Protein AF-A0A1F4N6E2-F1 (afdb_monomer_lite)

Sequence (78 aa):
MQILEKSKVIAFGRPGFQPNKEAENFLPYIQFIHVPLLEISSSLIRQRCREGRSIRYLVPEIVRKFIIDMGLYGQQGK

Secondary structure (DSSP, 8-state):
-HHHHHS-EEEEPPTT----HHHHTTGGGEEEE--------HHHHHHHHHTT---BTTB-HHHHHHHHHTTTTSPP--

Structure (mmCIF, N/CA/C/O backbone):
data_AF-A0A1F4N6E2-F1
#
_entry.id   AF-A0A1F4N6E2-F1
#
loop_
_atom_site.group_P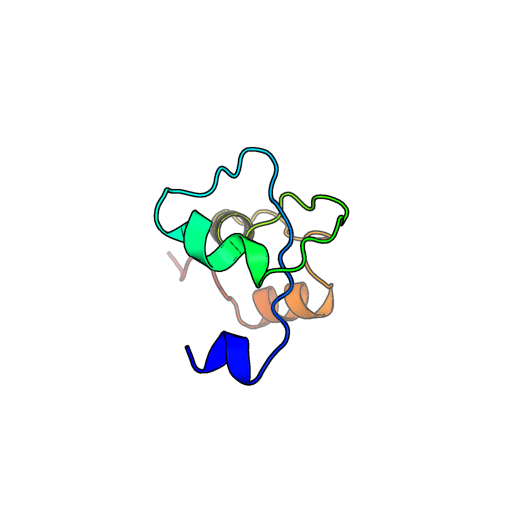DB
_atom_site.id
_atom_site.type_symbol
_atom_site.label_atom_id
_atom_site.label_alt_id
_atom_site.label_comp_id
_atom_site.label_asym_id
_atom_site.label_entity_id
_atom_site.label_seq_id
_atom_site.pdbx_PDB_ins_code
_atom_site.Cartn_x
_atom_site.Cartn_y
_atom_site.Cartn_z
_atom_site.occupancy
_atom_site.B_iso_or_equiv
_atom_site.auth_seq_id
_atom_site.auth_comp_id
_atom_site.auth_asym_id
_atom_site.auth_atom_id
_atom_site.pdbx_PDB_model_num
ATOM 1 N N . MET A 1 1 ? 15.008 -13.837 -16.207 1.00 63.91 1 MET A N 1
ATOM 2 C CA . MET A 1 1 ? 14.303 -12.562 -16.449 1.00 63.91 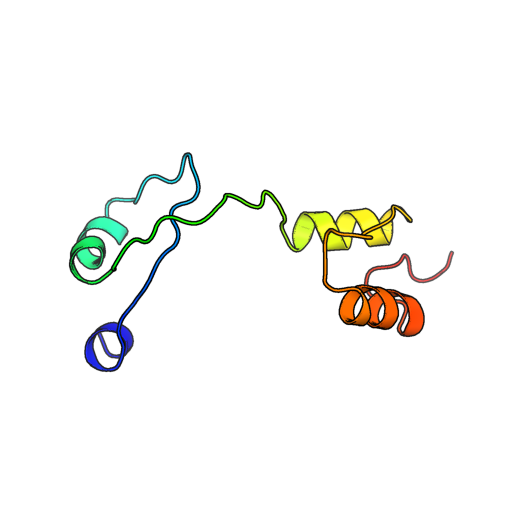1 MET A CA 1
ATOM 3 C C . MET A 1 1 ? 12.814 -12.787 -16.781 1.00 63.91 1 MET A C 1
ATOM 5 O O . MET A 1 1 ? 12.221 -12.022 -17.526 1.00 63.91 1 MET A O 1
ATOM 9 N N . GLN A 1 2 ? 12.161 -13.796 -16.179 1.00 84.94 2 GLN A N 1
ATOM 10 C CA . GLN A 1 2 ? 10.848 -14.281 -16.646 1.00 84.94 2 GLN A CA 1
ATOM 11 C C . GLN A 1 2 ? 9.697 -13.278 -16.466 1.00 84.94 2 GLN A C 1
ATOM 13 O O . GLN A 1 2 ? 8.765 -13.275 -17.263 1.00 84.94 2 GLN A O 1
ATOM 18 N N . ILE A 1 3 ? 9.744 -12.436 -15.428 1.00 87.94 3 ILE A N 1
ATOM 19 C CA . ILE A 1 3 ? 8.697 -11.435 -15.175 1.00 87.94 3 ILE A CA 1
ATOM 20 C C . ILE A 1 3 ? 8.723 -10.356 -16.265 1.00 87.94 3 ILE A C 1
ATOM 22 O O . ILE A 1 3 ? 7.679 -10.056 -16.833 1.00 87.94 3 ILE A O 1
ATOM 26 N N . LEU A 1 4 ? 9.902 -9.824 -16.603 1.00 86.31 4 L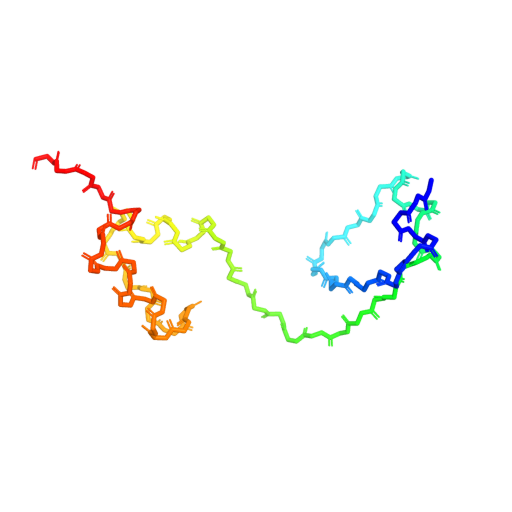EU A N 1
ATOM 27 C CA . LEU A 1 4 ? 10.040 -8.764 -17.614 1.00 86.31 4 LEU A CA 1
ATOM 28 C C . LEU A 1 4 ? 9.745 -9.264 -19.032 1.00 86.31 4 LEU A C 1
ATOM 30 O O . LEU A 1 4 ? 9.279 -8.501 -19.867 1.00 86.31 4 LEU A O 1
ATOM 34 N N . GLU A 1 5 ? 9.994 -10.547 -19.302 1.00 88.25 5 GLU A N 1
ATOM 35 C CA . GLU A 1 5 ? 9.687 -11.165 -20.598 1.00 88.25 5 GLU A CA 1
ATOM 36 C C . GLU A 1 5 ? 8.187 -11.420 -20.785 1.00 88.25 5 GLU A C 1
ATOM 38 O O . GLU A 1 5 ? 7.663 -11.291 -21.887 1.00 88.25 5 GLU A O 1
ATOM 43 N N . LYS A 1 6 ? 7.485 -11.810 -19.714 1.00 92.94 6 LYS A N 1
ATOM 44 C CA . LYS A 1 6 ? 6.079 -12.241 -19.784 1.00 92.94 6 LYS A CA 1
ATOM 45 C C . LYS A 1 6 ? 5.081 -11.146 -19.433 1.00 92.94 6 LYS A C 1
ATOM 47 O O . LYS A 1 6 ? 3.877 -11.367 -19.546 1.00 92.94 6 LYS A O 1
ATOM 52 N N . SER A 1 7 ? 5.547 -10.001 -18.948 1.00 93.00 7 SER A N 1
ATOM 53 C CA . SER A 1 7 ? 4.667 -8.956 -18.444 1.00 93.00 7 SER A CA 1
ATOM 54 C C . SER A 1 7 ? 5.260 -7.568 -18.605 1.00 93.00 7 SER A C 1
ATOM 56 O O . SER A 1 7 ? 6.472 -7.369 -18.612 1.00 93.00 7 SER A O 1
ATOM 58 N N . LYS A 1 8 ? 4.363 -6.589 -18.696 1.00 91.69 8 LYS A N 1
ATOM 59 C CA . LYS A 1 8 ? 4.717 -5.178 -18.670 1.00 91.69 8 LYS A CA 1
ATOM 60 C C . LYS A 1 8 ? 4.765 -4.704 -17.221 1.00 91.69 8 LYS A C 1
ATOM 62 O O . LYS A 1 8 ? 3.751 -4.760 -16.527 1.00 91.69 8 LYS A O 1
ATOM 67 N N . VAL A 1 9 ? 5.920 -4.208 -16.782 1.00 93.38 9 VAL A N 1
ATOM 68 C CA . VAL A 1 9 ? 6.088 -3.682 -15.423 1.00 93.38 9 VAL A CA 1
ATOM 69 C C . VAL A 1 9 ? 5.774 -2.194 -15.396 1.00 93.38 9 VAL A C 1
ATOM 71 O O . VAL A 1 9 ? 6.346 -1.407 -16.150 1.00 93.38 9 VAL A O 1
ATOM 74 N N . ILE A 1 10 ? 4.854 -1.816 -14.512 1.00 91.88 10 ILE A N 1
ATOM 75 C CA . ILE A 1 10 ? 4.457 -0.430 -14.274 1.00 91.88 10 ILE A CA 1
ATOM 76 C C . ILE A 1 10 ? 4.761 -0.092 -12.818 1.00 91.88 10 ILE A C 1
ATOM 78 O O . ILE A 1 10 ? 4.375 -0.837 -11.917 1.00 91.88 10 ILE A O 1
ATOM 82 N N . ALA A 1 11 ? 5.440 1.029 -12.588 1.00 89.69 11 ALA A N 1
ATOM 83 C CA . ALA A 1 11 ? 5.810 1.485 -11.256 1.00 89.69 11 ALA A CA 1
ATOM 84 C C . ALA A 1 11 ? 5.293 2.898 -10.972 1.00 89.69 11 ALA A C 1
ATOM 86 O O . ALA A 1 11 ? 5.310 3.786 -11.826 1.00 89.69 11 ALA A O 1
ATOM 87 N N . PHE A 1 12 ? 4.882 3.110 -9.725 1.00 87.19 12 PHE A N 1
ATOM 88 C CA . PHE A 1 12 ? 4.571 4.427 -9.186 1.00 87.19 12 PHE A CA 1
ATOM 89 C C . PHE A 1 12 ? 5.762 4.895 -8.357 1.00 87.19 12 PHE A C 1
ATOM 91 O O . PHE A 1 12 ? 6.096 4.284 -7.339 1.00 87.19 12 PHE A O 1
ATOM 98 N N . GLY A 1 13 ? 6.418 5.966 -8.794 1.00 78.75 13 GLY A N 1
ATOM 99 C CA . GLY A 1 13 ? 7.510 6.562 -8.031 1.00 78.75 13 GLY A CA 1
ATOM 100 C C . GLY A 1 13 ? 6.970 7.227 -6.768 1.00 78.75 13 GLY A C 1
ATOM 101 O O . GLY A 1 13 ? 6.144 8.134 -6.855 1.00 78.75 13 GLY A O 1
ATOM 102 N N . ARG A 1 14 ? 7.441 6.803 -5.593 1.00 80.19 14 ARG A N 1
ATOM 103 C CA . ARG A 1 14 ? 7.252 7.586 -4.365 1.00 80.19 14 ARG A CA 1
ATOM 104 C C . ARG A 1 14 ? 8.262 8.738 -4.345 1.00 80.19 14 ARG A C 1
ATOM 106 O O . ARG A 1 14 ? 9.435 8.489 -4.627 1.00 80.19 14 ARG A O 1
ATOM 113 N N . PRO A 1 15 ? 7.861 9.974 -4.004 1.00 74.50 15 PRO A N 1
ATOM 114 C CA . PRO A 1 15 ? 8.805 11.065 -3.803 1.00 74.50 15 PRO A CA 1
ATOM 115 C C . PRO A 1 15 ? 9.891 10.673 -2.802 1.00 74.50 15 PRO A C 1
ATOM 117 O O . PRO A 1 15 ? 9.606 10.077 -1.765 1.00 74.50 15 PRO A O 1
ATOM 120 N N . GLY A 1 16 ? 11.143 10.970 -3.141 1.00 76.38 16 GLY A N 1
ATOM 121 C CA . GLY A 1 16 ? 12.303 10.577 -2.340 1.00 76.38 16 GLY A CA 1
ATOM 122 C C . GLY A 1 16 ? 12.821 9.157 -2.596 1.00 76.38 16 GLY A C 1
ATOM 123 O O . GLY A 1 16 ? 13.853 8.800 -2.036 1.00 76.38 16 GLY A O 1
ATOM 124 N N . PHE A 1 17 ? 12.177 8.353 -3.451 1.00 82.25 17 PHE A N 1
ATOM 125 C CA . PHE A 1 17 ? 12.764 7.092 -3.908 1.00 82.25 17 PHE A CA 1
ATOM 126 C C . PHE A 1 17 ? 13.925 7.358 -4.874 1.00 82.25 17 PHE A C 1
ATOM 128 O O . PHE A 1 17 ? 13.751 8.038 -5.886 1.00 82.25 17 PHE A O 1
ATOM 135 N N . GLN A 1 18 ? 15.090 6.781 -4.581 1.00 81.31 18 GLN A N 1
ATOM 136 C CA . GLN A 1 18 ? 16.241 6.757 -5.479 1.00 81.31 18 GLN A CA 1
ATOM 137 C C . GLN A 1 18 ? 16.605 5.297 -5.776 1.00 81.31 18 GLN A C 1
ATOM 139 O O . GLN A 1 18 ? 16.809 4.530 -4.830 1.00 81.31 18 GLN A O 1
ATOM 144 N N . PRO A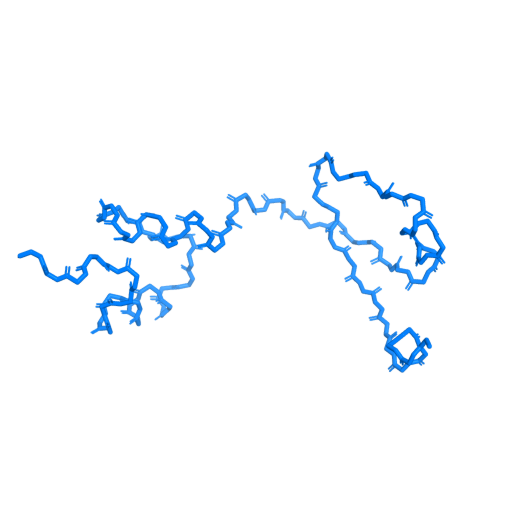 1 19 ? 16.655 4.880 -7.054 1.00 81.19 19 PRO A N 1
ATOM 145 C CA . PRO A 1 19 ? 17.074 3.530 -7.400 1.00 81.19 19 PRO A CA 1
ATOM 146 C C . PRO A 1 19 ? 18.526 3.304 -6.967 1.00 81.19 19 PRO A C 1
ATOM 148 O O . PRO A 1 19 ? 19.379 4.174 -7.127 1.00 81.19 19 PRO A O 1
ATOM 151 N N . ASN A 1 20 ? 18.803 2.129 -6.404 1.00 86.62 20 ASN A N 1
ATOM 152 C CA . ASN A 1 20 ? 20.172 1.695 -6.153 1.00 86.62 20 ASN A CA 1
ATOM 153 C C . ASN A 1 20 ? 20.820 1.201 -7.465 1.00 86.62 20 ASN A C 1
ATOM 155 O O . ASN A 1 20 ? 20.133 0.972 -8.462 1.00 86.62 20 ASN A O 1
ATOM 159 N N . LYS A 1 21 ? 22.140 0.974 -7.451 1.00 85.31 21 LYS A N 1
ATOM 160 C CA . LYS A 1 21 ? 22.897 0.497 -8.629 1.00 85.31 21 LYS A CA 1
ATOM 161 C C . LYS A 1 21 ? 22.348 -0.797 -9.237 1.00 85.31 21 LYS A C 1
ATOM 163 O O . LYS A 1 21 ? 22.494 -1.043 -10.426 1.00 85.31 21 LYS A O 1
ATOM 168 N N . GLU A 1 22 ? 21.723 -1.643 -8.426 1.00 83.69 22 GLU A N 1
ATOM 169 C CA . GLU A 1 22 ? 21.118 -2.893 -8.890 1.00 83.69 22 GLU A CA 1
ATOM 170 C C . GLU A 1 22 ? 19.822 -2.628 -9.661 1.00 83.69 22 GLU A C 1
ATOM 172 O O . GLU A 1 22 ? 19.579 -3.251 -10.694 1.00 83.69 22 GLU A O 1
ATOM 177 N N . ALA A 1 23 ? 19.012 -1.678 -9.186 1.00 83.44 23 ALA A N 1
ATOM 178 C CA . ALA A 1 23 ? 17.769 -1.265 -9.818 1.00 83.44 23 ALA A CA 1
ATOM 179 C C . ALA A 1 23 ? 17.999 -0.575 -11.169 1.00 83.44 23 ALA A C 1
ATOM 181 O O . ALA A 1 23 ? 17.148 -0.706 -12.048 1.00 83.44 23 ALA A O 1
ATOM 182 N N . GLU A 1 24 ? 19.137 0.104 -11.361 1.00 85.69 24 GLU A N 1
ATOM 183 C CA . GLU A 1 24 ? 19.495 0.790 -12.615 1.00 85.69 24 GLU A CA 1
ATOM 184 C C . GLU A 1 24 ? 19.383 -0.125 -13.844 1.00 85.69 24 GLU A C 1
ATOM 186 O O . GLU A 1 24 ? 18.814 0.279 -14.858 1.00 85.69 24 GLU A O 1
ATOM 191 N N . ASN A 1 25 ? 19.807 -1.388 -13.725 1.00 88.25 25 ASN A N 1
ATOM 192 C CA . ASN A 1 25 ? 19.728 -2.381 -14.806 1.00 88.25 25 ASN A CA 1
ATOM 193 C C . ASN A 1 25 ? 18.288 -2.714 -15.233 1.00 88.25 25 ASN A C 1
ATOM 195 O O . ASN A 1 25 ? 18.062 -3.227 -16.329 1.00 88.25 25 ASN A O 1
ATOM 199 N N . PHE A 1 26 ? 17.311 -2.443 -14.367 1.00 88.06 26 PHE A N 1
ATOM 200 C CA . PHE A 1 26 ? 15.906 -2.764 -14.589 1.00 88.06 26 PHE A CA 1
ATOM 201 C C . PHE A 1 26 ? 15.072 -1.552 -15.002 1.00 88.06 26 PHE A C 1
ATOM 203 O O . PHE A 1 26 ? 13.998 -1.738 -15.572 1.00 88.06 26 PHE A O 1
ATOM 210 N N . LEU A 1 27 ? 15.561 -0.327 -14.772 1.00 87.44 27 LEU A N 1
ATOM 211 C CA . LEU A 1 27 ? 14.849 0.908 -15.117 1.00 87.44 27 LEU A CA 1
ATOM 212 C C . LEU A 1 27 ? 14.372 0.960 -16.580 1.00 87.44 27 LEU A C 1
ATOM 214 O O . LEU A 1 27 ? 13.232 1.376 -16.783 1.00 87.44 27 LEU A O 1
ATOM 218 N N . PRO A 1 28 ? 15.140 0.493 -17.591 1.00 90.19 28 PRO A N 1
ATOM 219 C CA . PRO A 1 28 ? 14.678 0.503 -18.983 1.00 90.19 28 PRO A CA 1
ATOM 220 C C . PRO A 1 28 ? 13.443 -0.371 -19.248 1.00 90.19 28 PRO A C 1
ATOM 222 O O . PRO A 1 28 ? 12.732 -0.149 -20.224 1.00 90.19 28 PRO A O 1
ATOM 225 N N . TYR A 1 29 ? 13.176 -1.358 -18.389 1.00 91.19 29 TYR A N 1
ATOM 226 C CA . TYR A 1 29 ? 12.060 -2.299 -18.528 1.00 91.19 29 TYR A CA 1
ATOM 227 C C . TYR A 1 29 ? 10.827 -1.896 -17.706 1.00 91.19 29 TYR A C 1
ATOM 229 O O . TYR A 1 29 ? 9.826 -2.615 -17.699 1.00 91.19 29 TYR A O 1
ATOM 237 N N . ILE A 1 30 ? 10.889 -0.766 -16.995 1.00 90.75 30 ILE A N 1
ATOM 238 C CA . ILE A 1 30 ? 9.840 -0.301 -16.087 1.00 90.75 30 ILE A CA 1
ATOM 239 C C . ILE A 1 30 ? 9.213 0.974 -16.648 1.00 90.75 30 ILE A C 1
ATOM 241 O O . ILE A 1 30 ? 9.877 1.995 -16.815 1.00 90.75 30 ILE A O 1
ATOM 245 N N . GLN A 1 31 ? 7.899 0.951 -16.875 1.00 91.44 31 GLN A N 1
ATOM 246 C CA . GLN A 1 31 ? 7.155 2.167 -17.182 1.00 91.44 31 GLN A CA 1
ATOM 247 C C . GLN A 1 31 ? 6.752 2.873 -15.885 1.00 91.44 31 GLN A C 1
ATOM 249 O O . GLN A 1 31 ? 5.927 2.369 -15.122 1.00 91.44 31 GLN A O 1
AT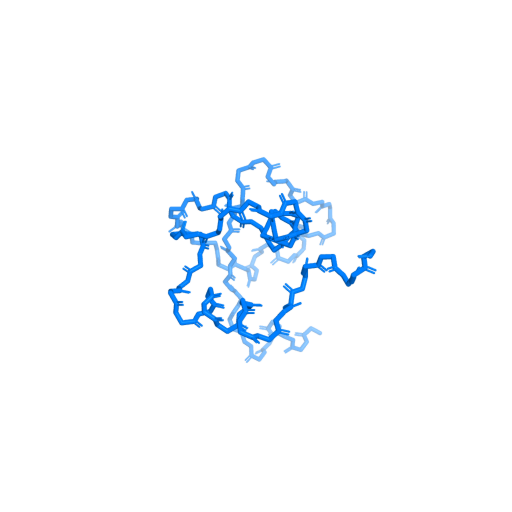OM 254 N N . PHE A 1 32 ? 7.272 4.076 -15.665 1.00 89.25 32 PHE A N 1
ATOM 255 C CA . PHE A 1 32 ? 6.825 4.922 -14.563 1.00 89.25 32 PHE A CA 1
ATOM 256 C C . PHE A 1 32 ? 5.572 5.701 -14.954 1.00 89.25 32 PHE A C 1
ATOM 258 O O . PHE A 1 32 ? 5.505 6.274 -16.042 1.00 89.25 32 PHE A O 1
ATOM 265 N N . ILE A 1 33 ? 4.581 5.736 -14.065 1.00 88.56 33 ILE A N 1
ATOM 266 C CA . ILE A 1 33 ? 3.381 6.555 -14.250 1.00 88.56 33 ILE A CA 1
ATOM 267 C C . ILE A 1 33 ? 3.152 7.468 -13.052 1.00 88.56 33 ILE A C 1
ATOM 269 O O . ILE A 1 33 ? 3.451 7.122 -11.907 1.00 88.56 33 ILE A O 1
ATOM 273 N N . HIS A 1 34 ? 2.628 8.658 -13.339 1.00 81.25 34 HIS A N 1
ATOM 274 C CA . HIS A 1 34 ? 2.302 9.645 -12.324 1.00 81.25 34 HIS A CA 1
ATOM 275 C C . HIS A 1 34 ? 0.904 9.374 -11.772 1.00 81.25 34 HIS A C 1
ATOM 277 O O . HIS A 1 34 ? -0.066 9.301 -12.525 1.00 81.25 34 HIS A O 1
ATOM 283 N N . VAL A 1 35 ? 0.806 9.240 -10.455 1.00 80.56 35 VAL A N 1
ATOM 284 C CA . VAL A 1 35 ? -0.466 9.139 -9.735 1.00 80.56 35 VAL A CA 1
ATOM 285 C C . VAL A 1 35 ? -0.456 10.085 -8.547 1.00 80.56 35 VAL A C 1
ATOM 287 O O . VAL A 1 35 ? 0.622 10.359 -8.010 1.00 80.56 35 VAL A O 1
ATOM 290 N N . PRO A 1 36 ? -1.632 10.562 -8.102 1.00 79.19 36 PRO A N 1
ATOM 291 C CA . PRO A 1 36 ? -1.739 11.289 -6.850 1.00 79.19 36 PRO A CA 1
ATOM 292 C C . PRO A 1 36 ? -1.108 10.485 -5.717 1.00 79.19 36 PRO A C 1
ATOM 294 O O . PRO A 1 36 ? -1.416 9.306 -5.518 1.00 79.19 36 PRO A O 1
ATOM 297 N N . LEU A 1 37 ? -0.216 11.133 -4.977 1.00 74.00 37 LEU A N 1
ATOM 298 C CA . LEU A 1 37 ? 0.443 10.504 -3.852 1.00 74.00 37 LEU A CA 1
ATOM 299 C C . LEU A 1 37 ? -0.553 10.357 -2.702 1.00 74.00 37 LEU A C 1
ATOM 301 O O . LEU A 1 37 ? -0.932 11.330 -2.053 1.00 74.00 37 LEU A O 1
ATOM 305 N N . LEU A 1 38 ? -0.969 9.123 -2.442 1.00 76.94 38 LEU A N 1
ATOM 306 C CA . LEU A 1 38 ? -1.647 8.764 -1.206 1.00 76.94 38 LEU A CA 1
ATOM 307 C C . LEU A 1 38 ? -0.596 8.263 -0.219 1.00 76.94 38 LEU A C 1
ATOM 309 O O . LEU A 1 38 ? -0.106 7.137 -0.330 1.00 76.94 38 LEU A O 1
ATOM 313 N N . GLU A 1 39 ? -0.276 9.097 0.769 1.00 79.88 39 GLU A N 1
ATOM 314 C CA . GLU A 1 39 ? 0.587 8.763 1.912 1.00 79.88 39 GLU A CA 1
ATOM 315 C C . GLU A 1 39 ? -0.132 7.832 2.906 1.00 79.88 39 GLU A C 1
ATOM 317 O O . GLU A 1 39 ? -0.235 8.076 4.108 1.00 79.88 39 GLU A O 1
ATOM 322 N N . ILE A 1 40 ? -0.678 6.733 2.385 1.00 87.94 40 ILE A N 1
ATOM 323 C CA . ILE A 1 40 ? -1.332 5.678 3.147 1.00 87.94 40 ILE A CA 1
ATOM 324 C C . ILE A 1 40 ? -0.474 4.426 3.009 1.00 87.94 40 ILE A C 1
ATOM 326 O O . ILE A 1 40 ? -0.119 3.996 1.912 1.00 87.94 40 ILE A O 1
ATOM 330 N N . SER A 1 41 ? -0.118 3.828 4.142 1.00 91.00 41 SER A N 1
ATOM 331 C CA . SER A 1 41 ? 0.594 2.552 4.186 1.00 91.00 41 SER A CA 1
ATOM 332 C C . SER A 1 41 ? -0.155 1.555 5.055 1.00 91.00 41 SER A C 1
ATOM 334 O O . SER A 1 41 ? -0.805 1.922 6.035 1.00 91.00 41 SER A O 1
ATOM 336 N N . SER A 1 42 ? -0.017 0.265 4.757 1.00 94.56 42 SER A N 1
ATOM 337 C CA . SER A 1 42 ? -0.624 -0.783 5.581 1.00 94.56 42 SER A CA 1
ATOM 338 C C . SER A 1 42 ? -0.094 -0.760 7.020 1.00 94.56 42 SER A C 1
ATOM 340 O O . SER A 1 42 ? -0.832 -1.072 7.951 1.00 94.56 42 SER A O 1
ATOM 342 N N . SER A 1 43 ? 1.163 -0.350 7.230 1.00 94.94 43 SER A N 1
ATOM 343 C CA . SER A 1 43 ? 1.739 -0.169 8.569 1.00 94.94 43 SER A CA 1
ATOM 344 C C . SER A 1 43 ? 1.009 0.918 9.362 1.00 94.94 43 SER A C 1
ATOM 346 O O . SER A 1 43 ? 0.641 0.667 10.509 1.00 94.94 43 SER A O 1
ATOM 348 N N . LEU A 1 44 ? 0.717 2.064 8.732 1.00 95.25 44 LEU A N 1
ATOM 349 C CA . LEU A 1 44 ? -0.093 3.136 9.318 1.00 95.25 44 LEU A CA 1
ATOM 350 C C . LEU A 1 44 ? -1.503 2.642 9.672 1.00 95.25 44 LEU A C 1
ATOM 352 O O . LEU A 1 44 ? -1.965 2.865 10.788 1.00 95.25 44 LEU A O 1
ATOM 356 N N . ILE A 1 45 ? -2.177 1.937 8.755 1.00 96.38 45 ILE A N 1
ATOM 357 C CA . ILE A 1 45 ? -3.530 1.400 8.989 1.00 96.38 45 ILE A CA 1
ATOM 358 C C . ILE A 1 45 ? -3.547 0.458 10.194 1.00 96.38 45 ILE A C 1
ATOM 360 O O . ILE A 1 45 ? -4.337 0.658 11.118 1.00 96.38 45 ILE A O 1
ATOM 364 N N . ARG A 1 46 ? -2.650 -0.536 10.230 1.00 96.19 46 ARG A N 1
ATOM 365 C CA . ARG A 1 46 ? -2.581 -1.500 11.339 1.00 96.19 46 ARG A CA 1
ATOM 366 C C . ARG A 1 46 ? -2.226 -0.826 12.664 1.00 96.19 46 ARG A C 1
ATOM 368 O O . ARG A 1 46 ? -2.753 -1.222 13.696 1.00 96.19 46 ARG A O 1
ATOM 375 N N . GLN A 1 47 ? -1.350 0.181 12.651 1.00 96.06 47 GLN A N 1
ATOM 376 C CA . GLN A 1 47 ? -1.030 0.963 13.846 1.00 96.06 47 GLN A CA 1
ATOM 377 C C . GLN A 1 47 ? -2.264 1.697 14.379 1.00 96.06 47 GLN A C 1
ATOM 379 O O . GLN A 1 47 ? -2.574 1.568 15.558 1.00 96.06 47 GLN A O 1
ATOM 384 N N . ARG A 1 48 ? -3.006 2.397 13.512 1.00 95.62 48 ARG A N 1
ATOM 385 C CA . ARG A 1 48 ? -4.238 3.089 13.910 1.00 95.62 48 ARG A CA 1
ATOM 386 C C . ARG A 1 48 ? -5.272 2.129 14.492 1.00 95.62 48 ARG A C 1
ATOM 388 O O . ARG A 1 48 ? -5.859 2.457 15.514 1.00 95.62 48 ARG A O 1
ATOM 395 N N . CYS A 1 49 ? -5.434 0.943 13.901 1.00 95.69 49 CYS A N 1
ATOM 396 C CA . CYS A 1 49 ? -6.322 -0.094 14.438 1.00 95.69 49 CYS A CA 1
ATOM 397 C C . CYS A 1 49 ? -5.914 -0.514 15.860 1.00 95.69 49 CYS A C 1
ATOM 399 O O . CYS A 1 49 ? -6.760 -0.536 16.750 1.00 95.69 49 CYS A O 1
ATOM 401 N N . ARG A 1 50 ? -4.617 -0.770 16.098 1.00 95.19 50 ARG A N 1
ATOM 402 C CA . ARG A 1 50 ? -4.095 -1.123 17.434 1.00 95.19 50 ARG A CA 1
ATOM 403 C C . ARG A 1 50 ? -4.327 -0.033 18.477 1.00 95.19 50 ARG A C 1
ATOM 405 O O . ARG A 1 50 ? -4.530 -0.344 19.641 1.00 95.19 50 ARG A O 1
ATOM 412 N N . GLU A 1 51 ? -4.273 1.227 18.063 1.00 95.50 51 GLU A N 1
ATOM 413 C CA . GLU A 1 51 ? -4.461 2.395 18.930 1.00 95.50 51 GLU A CA 1
ATOM 414 C C . GLU A 1 51 ? -5.936 2.823 19.048 1.00 95.50 51 GLU A C 1
ATOM 416 O O . GLU A 1 51 ? -6.220 3.883 19.601 1.00 95.50 51 GLU A O 1
ATOM 421 N N . GLY A 1 52 ? -6.881 2.067 18.473 1.00 93.56 52 GLY A N 1
ATOM 422 C CA . GLY A 1 52 ? -8.303 2.430 18.461 1.00 93.56 52 GLY A CA 1
ATOM 423 C C . GLY A 1 52 ? -8.624 3.695 17.651 1.00 93.56 52 GLY A C 1
ATOM 424 O O . GLY A 1 52 ? -9.690 4.288 17.807 1.00 93.56 52 GLY A O 1
ATOM 425 N N . ARG A 1 53 ? -7.715 4.141 16.774 1.00 95.19 53 ARG A N 1
ATOM 426 C CA . ARG A 1 53 ? -7.903 5.328 15.931 1.00 95.19 53 ARG A CA 1
ATOM 427 C C . ARG A 1 53 ? -8.682 4.981 14.666 1.00 95.19 53 ARG A C 1
ATOM 429 O O . ARG A 1 53 ? -8.426 3.979 14.004 1.00 95.19 53 ARG A O 1
ATOM 436 N N . SER A 1 54 ? -9.582 5.880 14.265 1.00 94.56 54 SER A N 1
ATOM 437 C CA . SER A 1 54 ? -10.382 5.714 13.045 1.00 94.56 54 SER A CA 1
ATOM 438 C C . SER A 1 54 ? -9.512 5.570 11.792 1.00 94.56 54 SER A C 1
ATOM 440 O O . SER A 1 54 ? -8.566 6.339 11.591 1.00 94.56 54 SER A O 1
ATOM 442 N N . ILE A 1 55 ? -9.885 4.624 10.927 1.00 96.25 55 ILE A N 1
ATOM 443 C CA . ILE A 1 55 ? -9.350 4.442 9.568 1.00 96.25 55 ILE A CA 1
ATOM 444 C C . ILE A 1 55 ? -10.377 4.814 8.480 1.00 96.25 55 ILE A C 1
ATOM 446 O O . ILE A 1 55 ? -10.224 4.437 7.318 1.00 96.25 55 ILE A O 1
ATOM 450 N N . ARG A 1 56 ? -11.446 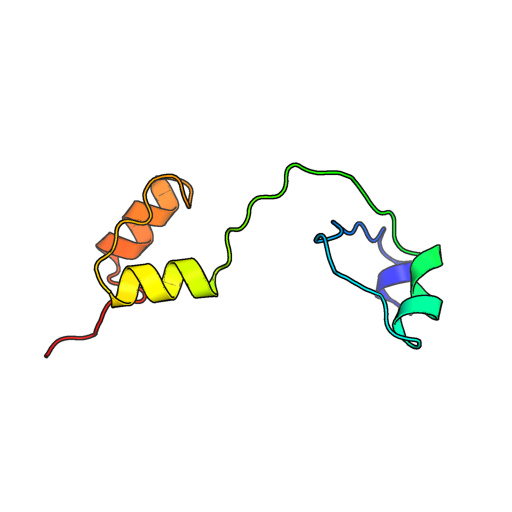5.543 8.843 1.00 96.44 56 ARG A N 1
ATOM 451 C CA . ARG A 1 56 ? -12.444 6.052 7.887 1.00 96.44 56 ARG A CA 1
ATOM 452 C C . ARG A 1 56 ? -11.756 6.927 6.835 1.00 96.44 56 ARG A C 1
ATOM 454 O O . ARG A 1 56 ? -10.906 7.737 7.189 1.00 96.44 56 ARG A O 1
ATOM 461 N N . TYR A 1 57 ? -12.124 6.741 5.567 1.00 95.44 57 TYR A N 1
ATOM 462 C CA . TYR A 1 57 ? -11.527 7.392 4.387 1.00 95.44 57 TYR A CA 1
ATOM 463 C C . TYR A 1 57 ? -10.091 6.976 4.040 1.00 95.44 57 TYR A C 1
ATOM 465 O O . TYR A 1 57 ? -9.612 7.336 2.971 1.00 95.44 57 TYR A O 1
ATOM 473 N N . LEU A 1 58 ? -9.417 6.186 4.884 1.00 95.12 58 LEU A N 1
ATOM 474 C CA . LEU A 1 58 ? -8.087 5.655 4.562 1.00 95.12 58 LEU A CA 1
ATOM 475 C C . LEU A 1 58 ? -8.151 4.328 3.795 1.00 95.12 58 LEU A C 1
ATOM 477 O O . LEU A 1 58 ? -7.177 3.911 3.177 1.00 95.12 58 LEU A O 1
ATOM 481 N N . VAL A 1 59 ? -9.300 3.659 3.859 1.00 96.06 59 VAL A N 1
ATOM 482 C CA . VAL A 1 59 ? -9.616 2.426 3.135 1.00 96.06 59 VAL A CA 1
ATOM 483 C C . VAL A 1 59 ? -11.065 2.494 2.640 1.00 96.06 59 VAL A C 1
ATOM 485 O O . VAL A 1 59 ? -11.862 3.252 3.210 1.00 96.06 59 VAL A O 1
ATOM 488 N N . PRO A 1 60 ? -11.445 1.699 1.622 1.00 97.25 60 PRO A N 1
ATOM 489 C CA . PRO A 1 60 ? -12.844 1.549 1.243 1.00 97.25 60 PRO A CA 1
ATOM 490 C C . PRO A 1 60 ? -13.713 1.154 2.443 1.00 97.25 60 PRO A C 1
ATOM 492 O O . PRO A 1 60 ? -13.302 0.360 3.290 1.00 97.25 60 PRO A O 1
ATOM 495 N N . GLU A 1 61 ? -14.937 1.673 2.504 1.00 98.00 61 GLU A N 1
ATOM 496 C CA . GLU A 1 61 ? -15.832 1.478 3.654 1.00 98.00 61 GLU A CA 1
ATOM 497 C C . GLU A 1 61 ? -16.111 -0.004 3.952 1.00 98.00 61 GLU A C 1
ATOM 499 O O . GLU A 1 61 ? -16.156 -0.406 5.114 1.00 98.00 61 GLU A O 1
ATOM 504 N N . ILE A 1 62 ? -16.225 -0.835 2.911 1.00 98.06 62 ILE A N 1
ATOM 505 C CA . ILE A 1 62 ? -16.397 -2.288 3.053 1.00 98.06 62 ILE A CA 1
ATOM 506 C C . ILE A 1 62 ? -15.196 -2.955 3.742 1.00 98.06 62 ILE A C 1
ATOM 508 O O . ILE A 1 62 ? -15.376 -3.853 4.558 1.00 98.06 62 ILE A O 1
ATOM 512 N N . VAL A 1 63 ? -13.976 -2.471 3.484 1.00 97.81 63 VAL A N 1
ATOM 513 C CA . VAL A 1 63 ? -12.743 -2.980 4.102 1.00 97.81 63 VAL A CA 1
ATOM 514 C C . VAL A 1 63 ? -12.673 -2.543 5.560 1.00 97.81 63 VAL A C 1
ATOM 516 O O . VAL A 1 63 ? -12.325 -3.341 6.425 1.00 97.81 63 VAL A O 1
ATOM 519 N N . ARG A 1 64 ? -13.048 -1.291 5.857 1.00 97.44 64 ARG A N 1
ATOM 520 C CA . ARG A 1 64 ? -13.121 -0.789 7.235 1.00 97.44 64 ARG A CA 1
ATOM 521 C C . ARG A 1 64 ? -14.082 -1.621 8.083 1.00 97.44 64 ARG A C 1
ATOM 523 O O . ARG A 1 64 ? -13.711 -1.997 9.189 1.00 97.44 64 ARG A O 1
ATOM 530 N N . LYS A 1 65 ? -15.294 -1.881 7.577 1.00 97.12 65 LYS A N 1
ATOM 531 C CA . LYS A 1 65 ? -16.297 -2.712 8.265 1.00 97.12 65 LYS A CA 1
ATOM 532 C C . LYS A 1 65 ? -15.756 -4.108 8.526 1.00 97.12 65 LYS A C 1
ATOM 534 O O . LYS A 1 65 ? -15.706 -4.514 9.674 1.00 97.12 65 LYS A O 1
ATOM 539 N N . PHE A 1 66 ? -15.204 -4.755 7.501 1.00 97.75 66 PHE A N 1
ATOM 540 C CA . PHE A 1 66 ? -14.599 -6.077 7.642 1.00 97.75 66 PHE A CA 1
ATOM 541 C C . PHE A 1 66 ? -13.507 -6.131 8.722 1.00 97.75 66 PHE A C 1
ATOM 543 O O . PHE A 1 66 ? -13.499 -7.042 9.544 1.00 97.75 66 PHE A O 1
ATOM 550 N N . ILE A 1 67 ? -12.609 -5.139 8.763 1.00 96.44 67 ILE A N 1
ATOM 551 C CA . ILE A 1 67 ? -11.563 -5.048 9.795 1.00 96.44 67 ILE A CA 1
ATOM 552 C C . ILE A 1 67 ? -12.169 -4.957 11.202 1.00 96.44 67 ILE A C 1
ATOM 554 O O . ILE A 1 67 ? -11.662 -5.603 12.113 1.00 96.44 67 ILE A O 1
ATOM 558 N N . ILE A 1 68 ? -13.237 -4.174 11.379 1.00 93.62 68 ILE A N 1
ATOM 559 C CA . ILE A 1 68 ? -13.900 -3.986 12.677 1.00 93.62 68 ILE A CA 1
ATOM 560 C C . ILE A 1 68 ? -14.675 -5.242 13.079 1.00 93.62 68 ILE A C 1
ATOM 562 O O . ILE A 1 68 ? -14.477 -5.741 14.183 1.00 93.62 68 ILE A O 1
ATOM 566 N N . ASP A 1 69 ? -15.503 -5.770 12.180 1.00 95.44 69 ASP A N 1
ATOM 567 C CA . ASP A 1 69 ? -16.391 -6.905 12.442 1.00 95.44 69 ASP A CA 1
ATOM 568 C C . ASP A 1 69 ? -15.594 -8.173 12.777 1.00 95.44 69 ASP A C 1
ATOM 570 O O . ASP A 1 69 ? -15.993 -8.958 13.632 1.00 95.44 69 ASP A O 1
ATOM 574 N N . MET A 1 70 ? -14.437 -8.353 12.132 1.00 96.56 70 MET A N 1
ATOM 575 C CA . MET A 1 70 ? -13.530 -9.480 12.372 1.00 96.56 70 MET A CA 1
ATOM 576 C C . MET A 1 70 ? -12.467 -9.195 13.447 1.00 96.56 70 MET A C 1
ATOM 578 O O . MET A 1 70 ? -11.611 -10.043 13.694 1.00 96.56 70 MET A O 1
ATOM 582 N N . GLY A 1 71 ? -12.462 -8.006 14.063 1.00 92.81 71 GLY A N 1
ATOM 583 C CA . GLY A 1 71 ? -11.483 -7.634 15.091 1.00 92.81 71 GLY A CA 1
ATOM 584 C C . GLY A 1 71 ? -10.023 -7.637 14.612 1.00 92.81 71 GLY A C 1
ATOM 585 O O . GLY A 1 71 ? -9.104 -7.877 15.397 1.00 92.81 71 GLY A O 1
ATOM 586 N N . LEU A 1 72 ? -9.774 -7.394 13.321 1.00 95.50 72 LEU A N 1
ATOM 587 C CA . LEU A 1 72 ? -8.433 -7.470 12.743 1.00 95.50 72 LEU A CA 1
ATOM 588 C C . LEU A 1 72 ? -7.556 -6.311 13.213 1.00 95.50 72 LEU A C 1
ATOM 590 O O . LEU A 1 72 ? -7.963 -5.151 13.215 1.00 95.50 72 LEU A O 1
ATOM 594 N N . TYR A 1 73 ? -6.301 -6.622 13.542 1.00 94.56 73 TYR A N 1
ATOM 595 C CA . TYR A 1 73 ? -5.279 -5.646 13.943 1.00 94.56 73 TYR A CA 1
ATOM 596 C C . TYR A 1 73 ? -5.609 -4.831 15.208 1.00 94.56 73 TYR A C 1
ATOM 598 O O . TYR A 1 73 ? -4.824 -3.950 15.558 1.00 94.56 73 TYR A O 1
ATOM 606 N N . GLY A 1 74 ? -6.725 -5.107 15.888 1.00 84.38 74 GLY A N 1
ATOM 607 C CA . GLY A 1 74 ? -7.011 -4.591 17.222 1.00 84.38 74 GLY A CA 1
ATOM 608 C C . GLY A 1 74 ? -6.118 -5.251 18.274 1.00 84.38 74 GLY A C 1
ATOM 609 O O . GLY A 1 74 ? -5.486 -6.279 18.020 1.00 84.38 74 GLY A O 1
ATOM 610 N N . GLN A 1 75 ? -6.040 -4.654 19.464 1.00 66.50 75 GLN A N 1
ATOM 611 C CA . GLN A 1 75 ? -5.482 -5.350 20.624 1.00 66.50 75 GLN A CA 1
ATOM 612 C C . GLN A 1 75 ? -6.399 -6.546 20.922 1.00 66.50 75 GLN A C 1
ATOM 614 O O . GLN A 1 75 ? -7.577 -6.354 21.219 1.00 66.50 75 GLN A O 1
ATOM 619 N N . GLN A 1 76 ? -5.880 -7.774 20.821 1.00 54.25 76 GLN A N 1
ATOM 620 C CA . GLN A 1 76 ? -6.507 -8.898 21.517 1.00 54.25 76 GLN A CA 1
ATOM 621 C C . GLN A 1 76 ? -6.533 -8.543 23.006 1.00 54.25 76 GLN A C 1
ATOM 623 O O . GLN A 1 76 ? -5.568 -7.959 23.502 1.00 54.25 76 GLN A O 1
ATOM 628 N N . GLY A 1 77 ? -7.668 -8.804 23.654 1.00 54.03 77 GLY A N 1
ATOM 629 C CA . GLY A 1 77 ? -8.020 -8.274 24.969 1.00 54.03 77 GLY A CA 1
ATOM 630 C C . GLY A 1 77 ? -6.880 -8.261 25.990 1.00 54.03 77 GLY A C 1
ATOM 631 O O . GLY A 1 77 ? -6.132 -9.228 26.133 1.00 54.03 77 GLY A O 1
ATOM 632 N N . LYS A 1 78 ? -6.795 -7.145 26.712 1.00 38.34 78 LYS A N 1
ATOM 633 C CA . LYS A 1 78 ? -6.499 -7.195 28.141 1.00 38.34 78 LYS A CA 1
ATOM 634 C C . LYS A 1 78 ? -7.806 -7.404 28.886 1.00 38.34 78 LYS A C 1
ATOM 636 O O . LYS A 1 78 ? -8.814 -6.825 28.420 1.00 38.34 78 LYS A O 1
#

Radius of gyration: 17.95 Å; chains: 1; bounding box: 39×26×49 Å

Foldseek 3Di:
DVDLVPDQAEDEDDPPDDDDPVCVVCVVRYHYDYDPDDPADPVVVLVCQQVVHDCPPVDPPVVSCVCVVVVPSYPPDD

pLDDT: mean 87.82, std 10.86, range [38.34, 98.06]